Protein AF-A0A8J5JXL2-F1 (afdb_monomer_lite)

Sequence (135 aa):
MSYTCHDDLCVNSCWRALWPEVINDFAGFPTVDKDVQQIVRLVHQVGGEGFDNLQEEEVQEELLGHAGEEPAELIDEQRHEDEDEEEEGEVEKVPALTVTNLNRCLLASRALMDIFFDVDPIQSESTSREGWSSS

Radius of gyration: 27.27 Å; chains: 1; bounding box: 46×70×60 Å

Foldseek 3Di:
DDDPDPPVVVVLVVVCVVCVPPRDPCPDDPDCLVVLVVVLVVLCVVDDVPSVPDDSVNVCCVVCVCVPPDVVVVVVVVVVVPDDDDDPDDPPPDDDPDPVVVVVVVVVVVVVVVVCCVVPCVNVVVVVVVVPPDD

Structure (mmCIF, N/CA/C/O backbone):
data_AF-A0A8J5JXL2-F1
#
_entry.id   AF-A0A8J5JXL2-F1
#
loop_
_atom_site.group_PDB
_atom_site.id
_atom_site.type_symbol
_atom_site.label_atom_id
_atom_site.label_alt_id
_atom_site.label_comp_id
_atom_site.label_asym_id
_atom_site.label_entity_id
_atom_site.label_seq_id
_atom_site.pdbx_PDB_ins_code
_atom_site.Cartn_x
_atom_site.Cartn_y
_atom_site.Cartn_z
_atom_site.occupancy
_atom_site.B_iso_or_equiv
_atom_site.auth_seq_id
_atom_site.auth_comp_id
_atom_site.auth_asym_id
_atom_site.auth_atom_id
_atom_site.pdbx_PDB_model_num
ATOM 1 N N . MET A 1 1 ? -11.022 22.653 -25.927 1.00 38.34 1 MET A N 1
ATOM 2 C CA . MET A 1 1 ? -11.278 21.332 -25.317 1.00 38.34 1 MET A CA 1
ATOM 3 C C . MET A 1 1 ? -10.131 21.065 -24.369 1.00 38.34 1 MET A C 1
ATOM 5 O O . MET A 1 1 ? -9.084 20.603 -24.796 1.00 38.34 1 MET A O 1
ATOM 9 N N . SER A 1 2 ? -10.279 21.515 -23.131 1.00 39.41 2 SER A N 1
ATOM 10 C CA . SER A 1 2 ? -9.284 21.373 -22.073 1.00 39.41 2 SER A CA 1
ATOM 11 C C . SER A 1 2 ? -9.664 20.146 -21.253 1.00 39.41 2 SER A C 1
ATOM 13 O O . SER A 1 2 ? -10.686 20.155 -20.575 1.00 39.41 2 SER A O 1
ATOM 15 N N . TYR A 1 3 ? -8.878 19.078 -21.369 1.00 46.22 3 TYR A N 1
ATOM 16 C CA . TYR A 1 3 ? -9.000 17.913 -20.503 1.00 46.22 3 TYR A CA 1
ATOM 17 C C . TYR A 1 3 ? -8.215 18.214 -19.230 1.00 46.22 3 TYR A C 1
ATOM 19 O O . TYR A 1 3 ? -6.992 18.116 -19.213 1.00 46.22 3 TYR A O 1
ATOM 27 N N . THR A 1 4 ? -8.903 18.642 -18.179 1.00 49.03 4 THR A N 1
ATOM 28 C CA . THR A 1 4 ? -8.335 18.639 -16.830 1.00 49.03 4 THR A CA 1
ATOM 29 C C . THR A 1 4 ? -8.525 17.235 -16.274 1.00 49.03 4 THR A C 1
ATOM 31 O O . THR A 1 4 ? -9.596 16.896 -15.771 1.00 49.03 4 THR A O 1
ATOM 34 N N . CYS A 1 5 ? -7.513 16.388 -16.456 1.00 45.81 5 CYS A N 1
ATOM 35 C CA . CYS A 1 5 ? -7.440 15.104 -15.777 1.00 45.81 5 CYS A CA 1
ATOM 36 C C . CYS A 1 5 ? -7.106 15.379 -14.309 1.00 45.81 5 CYS A C 1
ATOM 38 O O . CYS A 1 5 ? -6.117 16.051 -14.045 1.00 45.81 5 CYS A O 1
ATOM 40 N N . HIS A 1 6 ? -7.933 14.907 -13.377 1.00 53.66 6 HIS A N 1
ATOM 41 C CA . HIS A 1 6 ? -7.508 14.788 -11.980 1.00 53.66 6 HIS A CA 1
ATOM 42 C C . HIS A 1 6 ? -6.352 13.776 -11.951 1.00 53.66 6 HIS A C 1
ATOM 44 O O . HIS A 1 6 ? -6.434 12.746 -12.632 1.00 53.66 6 HIS A O 1
ATOM 50 N N . ASP A 1 7 ? -5.258 14.116 -11.274 1.00 55.28 7 ASP A N 1
ATOM 51 C CA . ASP A 1 7 ? -3.924 13.534 -11.473 1.00 55.28 7 ASP A CA 1
ATOM 52 C C . ASP A 1 7 ? -3.861 11.994 -11.349 1.00 55.28 7 ASP A C 1
ATOM 54 O O . ASP A 1 7 ? -3.115 11.346 -12.090 1.00 55.28 7 ASP A O 1
ATOM 58 N N . ASP A 1 8 ? -4.742 11.377 -10.557 1.00 54.03 8 ASP A N 1
ATOM 59 C CA . ASP A 1 8 ? -4.786 9.918 -10.362 1.00 54.03 8 ASP A CA 1
ATOM 60 C C . ASP A 1 8 ? -5.245 9.131 -11.600 1.00 54.03 8 ASP A C 1
ATOM 62 O O . ASP A 1 8 ? -4.729 8.052 -11.913 1.00 54.03 8 ASP A O 1
ATOM 66 N N . LEU A 1 9 ? -6.192 9.681 -12.366 1.00 56.06 9 LEU A N 1
ATOM 67 C CA . LEU A 1 9 ? -6.738 9.020 -13.558 1.00 56.06 9 LEU A CA 1
ATOM 68 C C . LEU A 1 9 ? -5.716 8.969 -14.702 1.00 56.06 9 LEU A C 1
ATOM 70 O O . LEU A 1 9 ? -5.753 8.050 -15.527 1.00 56.06 9 LEU A O 1
ATOM 74 N N . CYS A 1 10 ? -4.789 9.930 -14.753 1.00 64.88 10 CYS A N 1
ATOM 75 C CA . CYS A 1 10 ? -3.800 10.027 -15.826 1.00 64.88 10 CYS A CA 1
ATOM 76 C C . CYS A 1 10 ? -2.691 8.989 -15.642 1.00 64.88 10 CYS A C 1
ATOM 78 O O . CYS A 1 10 ? -2.312 8.298 -16.592 1.00 64.88 10 CYS A O 1
ATOM 80 N N . VAL A 1 11 ? -2.210 8.842 -14.405 1.00 71.12 11 VAL A N 1
ATOM 81 C CA . VAL A 1 11 ? -1.131 7.915 -14.054 1.00 71.12 11 VAL A CA 1
ATOM 82 C C . VAL A 1 11 ? -1.597 6.475 -14.243 1.00 71.12 11 VAL A C 1
ATOM 84 O O . VAL A 1 11 ? -0.958 5.726 -14.984 1.00 71.12 11 VAL A O 1
ATOM 87 N N . ASN A 1 12 ? -2.757 6.104 -13.691 1.00 72.44 12 ASN A N 1
ATOM 88 C CA . ASN A 1 12 ? -3.292 4.750 -13.852 1.00 72.44 12 ASN A CA 1
ATOM 89 C C . ASN A 1 12 ? -3.571 4.402 -15.322 1.00 72.44 12 ASN A C 1
ATOM 91 O O . ASN A 1 12 ? -3.290 3.287 -15.757 1.00 72.44 12 ASN A O 1
ATOM 95 N N . SER A 1 13 ? -4.045 5.359 -16.126 1.00 76.25 13 SER A N 1
ATOM 96 C CA . SER A 1 13 ? -4.246 5.144 -17.567 1.00 76.25 13 SER A CA 1
ATOM 97 C C . SER A 1 13 ? -2.929 4.912 -18.317 1.00 76.25 13 SER A C 1
ATOM 99 O O . SER A 1 13 ? -2.858 4.028 -19.174 1.00 76.25 13 SER A O 1
ATOM 101 N N . CYS A 1 14 ? -1.872 5.659 -17.980 1.00 78.62 14 CYS A N 1
ATOM 102 C CA . CYS A 1 14 ? -0.536 5.451 -18.543 1.00 78.62 14 CYS A CA 1
ATOM 103 C C . CYS A 1 14 ? 0.026 4.073 -18.168 1.00 78.62 14 CYS A C 1
ATOM 105 O O . CYS A 1 14 ? 0.533 3.354 -19.031 1.00 78.62 14 CYS A O 1
ATOM 107 N N . TRP A 1 15 ? -0.104 3.675 -16.900 1.00 82.12 15 TRP A N 1
ATOM 108 C CA . TRP A 1 15 ? 0.355 2.367 -16.434 1.00 82.12 15 TRP A CA 1
ATOM 109 C C . TRP A 1 15 ? -0.458 1.218 -17.016 1.00 82.12 15 TRP A C 1
ATOM 111 O O . TRP A 1 15 ? 0.114 0.185 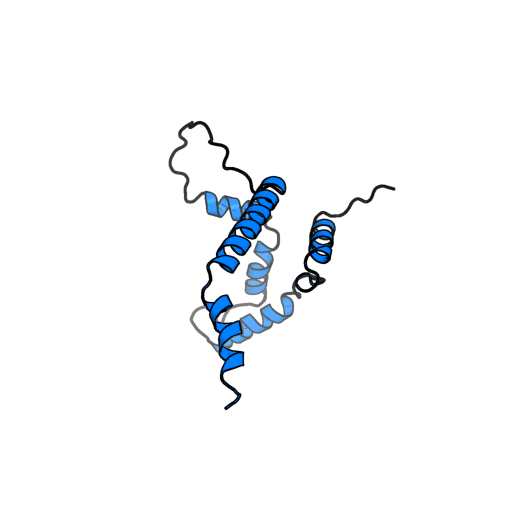-17.351 1.00 82.12 15 TRP A O 1
ATOM 121 N N . ARG A 1 16 ? -1.764 1.399 -17.224 1.00 84.69 16 ARG A N 1
ATOM 122 C CA . ARG A 1 16 ? -2.631 0.375 -17.821 1.00 84.69 16 ARG A CA 1
ATOM 123 C C . ARG A 1 16 ? -2.209 0.017 -19.245 1.00 84.69 16 ARG A C 1
ATOM 125 O O . ARG A 1 16 ? -2.360 -1.132 -19.644 1.00 84.69 16 ARG A O 1
ATOM 132 N N . ALA A 1 17 ? -1.649 0.966 -19.998 1.00 82.38 17 ALA A N 1
ATOM 133 C CA . ALA A 1 17 ? -1.108 0.702 -21.331 1.00 82.38 17 ALA A CA 1
ATOM 134 C C . ALA A 1 17 ? 0.184 -0.136 -21.303 1.00 82.38 17 ALA A C 1
ATOM 136 O O . ALA A 1 17 ? 0.454 -0.871 -22.251 1.00 82.38 17 ALA A O 1
ATOM 137 N N . LEU A 1 18 ? 0.979 -0.023 -20.235 1.00 83.38 18 LEU A N 1
ATOM 138 C CA . LEU A 1 18 ? 2.251 -0.735 -20.080 1.00 83.38 18 LEU A CA 1
ATOM 139 C C . LEU A 1 18 ? 2.081 -2.088 -19.384 1.00 83.38 18 LEU A C 1
ATOM 141 O O . LEU A 1 18 ? 2.771 -3.041 -19.736 1.00 83.38 18 LEU A O 1
ATOM 145 N N . TRP A 1 19 ? 1.173 -2.177 -18.411 1.00 83.69 19 TRP A N 1
ATOM 146 C CA . TRP A 1 19 ? 0.968 -3.373 -17.600 1.00 83.69 19 TRP A CA 1
ATOM 147 C C . TRP A 1 19 ? -0.508 -3.561 -17.205 1.00 83.69 19 TRP A C 1
ATOM 149 O O . TRP A 1 19 ? -0.897 -3.357 -16.051 1.00 83.69 19 TRP A O 1
ATOM 159 N N . PRO A 1 20 ? -1.362 -3.969 -18.159 1.00 82.31 20 P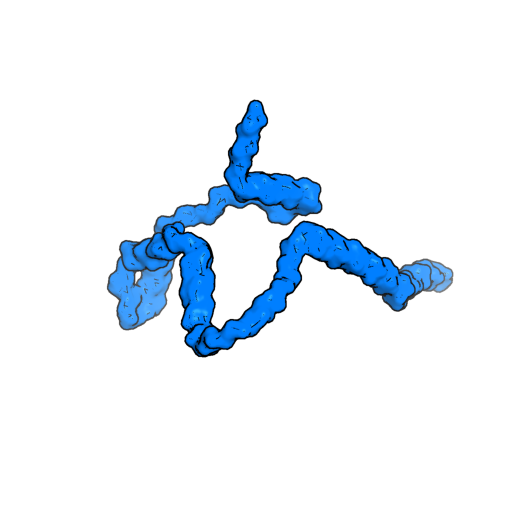RO A N 1
ATOM 160 C CA . PRO A 1 20 ? -2.808 -4.042 -17.947 1.00 82.31 20 PRO A CA 1
ATOM 161 C C . PRO A 1 20 ? -3.222 -5.082 -16.900 1.00 82.31 20 PRO A C 1
ATOM 163 O O . PRO A 1 20 ? -4.268 -4.935 -16.283 1.00 82.31 20 PRO A O 1
ATOM 166 N N . GLU A 1 21 ? -2.406 -6.115 -16.682 1.00 83.12 21 GLU A N 1
ATOM 167 C CA . GLU A 1 21 ? -2.690 -7.189 -15.722 1.00 83.12 21 GLU A CA 1
ATOM 168 C C . GLU A 1 21 ? -2.579 -6.739 -14.256 1.00 83.12 21 GLU A C 1
ATOM 170 O O . GLU A 1 21 ? -3.185 -7.355 -13.384 1.00 83.12 21 GLU A O 1
ATOM 175 N N . VAL A 1 22 ? -1.825 -5.668 -13.981 1.00 79.69 22 VAL A N 1
ATOM 176 C CA . VAL A 1 22 ? -1.585 -5.156 -12.619 1.00 79.69 22 VAL A CA 1
ATOM 177 C C . VAL A 1 22 ? -2.503 -3.981 -12.284 1.00 79.69 22 VAL A C 1
ATOM 179 O O . VAL A 1 22 ? -2.846 -3.774 -11.121 1.00 79.69 22 VAL A O 1
ATOM 182 N N . ILE A 1 23 ? -2.948 -3.228 -13.294 1.00 80.81 23 ILE A N 1
ATOM 183 C CA . ILE A 1 23 ? -3.792 -2.047 -13.093 1.00 80.81 23 ILE A CA 1
ATOM 184 C C . ILE A 1 23 ? -5.269 -2.441 -13.043 1.00 80.81 23 ILE A C 1
ATOM 186 O O . ILE A 1 23 ? -5.956 -2.554 -14.067 1.00 80.81 23 ILE A O 1
ATOM 190 N N . ASN A 1 24 ? -5.774 -2.598 -11.823 1.00 75.62 24 ASN A N 1
ATOM 191 C CA . ASN A 1 24 ? -7.197 -2.751 -11.555 1.00 75.62 24 ASN A CA 1
ATOM 192 C C . ASN A 1 24 ? -7.911 -1.386 -11.508 1.00 75.62 24 ASN A C 1
ATOM 194 O O . ASN A 1 24 ? -7.301 -0.344 -11.272 1.00 75.62 24 ASN A O 1
ATOM 198 N N . ASP A 1 25 ? -9.222 -1.391 -11.766 1.00 73.38 25 ASP A N 1
ATOM 199 C CA . ASP A 1 25 ? -10.075 -0.227 -11.506 1.00 73.38 25 ASP A CA 1
ATOM 200 C C . ASP A 1 25 ? -10.307 -0.130 -10.000 1.00 73.38 25 ASP A C 1
ATOM 202 O O . ASP A 1 25 ? -11.349 -0.539 -9.484 1.00 73.38 25 ASP A O 1
ATOM 206 N N . PHE A 1 26 ? -9.287 0.342 -9.284 1.00 76.75 26 PHE A N 1
ATOM 207 C CA . PHE A 1 26 ? -9.372 0.564 -7.852 1.00 76.75 26 PHE A CA 1
ATOM 208 C C . PHE A 1 26 ? -10.490 1.571 -7.563 1.00 76.75 26 PHE A C 1
ATOM 210 O O . PHE A 1 26 ? -10.378 2.756 -7.868 1.00 76.75 26 PHE A O 1
ATOM 217 N N . ALA A 1 27 ? -11.588 1.080 -6.992 1.00 70.94 27 ALA A N 1
ATOM 218 C CA . ALA A 1 27 ? -12.772 1.874 -6.673 1.00 70.94 27 ALA A CA 1
ATOM 219 C C . ALA A 1 27 ? -12.720 2.478 -5.256 1.00 70.94 27 ALA A C 1
ATOM 221 O O . ALA A 1 27 ? -13.736 2.962 -4.762 1.00 70.94 27 ALA A O 1
ATOM 222 N N . GLY A 1 28 ? -11.553 2.434 -4.606 1.00 69.88 28 GLY A N 1
ATOM 223 C CA . GLY A 1 28 ? -11.385 2.791 -3.202 1.00 69.88 28 GLY A CA 1
ATOM 224 C C . GLY A 1 28 ? -11.483 1.589 -2.263 1.00 69.88 28 GLY A C 1
ATOM 225 O O . GLY A 1 28 ? -11.735 0.453 -2.676 1.00 69.88 28 GLY A O 1
ATOM 226 N N . PHE A 1 29 ? -11.270 1.858 -0.978 1.00 71.94 29 PHE A N 1
ATOM 227 C CA . PHE A 1 29 ? -11.485 0.887 0.087 1.00 71.94 29 PHE A CA 1
ATOM 228 C C . PHE A 1 29 ? -12.971 0.854 0.486 1.00 71.94 29 PHE A C 1
ATOM 230 O O . PHE A 1 29 ? -13.644 1.887 0.428 1.00 71.94 29 PHE A O 1
ATOM 237 N N . PRO A 1 30 ? -13.517 -0.318 0.860 1.00 69.75 30 PRO A N 1
ATOM 238 C CA . PRO A 1 30 ? -14.871 -0.408 1.400 1.00 69.75 30 PRO A CA 1
ATOM 239 C C . PRO A 1 30 ? -15.015 0.438 2.674 1.00 69.75 30 PRO A C 1
ATOM 241 O O . PRO A 1 30 ? -14.037 0.678 3.378 1.00 69.75 30 PRO A O 1
ATOM 244 N N . THR A 1 31 ? -16.236 0.897 2.973 1.00 70.19 31 THR A N 1
ATOM 245 C CA . THR A 1 31 ? -16.474 1.690 4.186 1.00 70.19 31 THR A CA 1
ATOM 246 C C . THR A 1 31 ? -16.232 0.849 5.437 1.00 70.19 31 THR A C 1
ATOM 248 O O . THR A 1 31 ? -16.619 -0.319 5.515 1.00 70.19 31 THR A O 1
ATOM 251 N N . VAL A 1 32 ? -15.599 1.479 6.424 1.00 72.50 32 VAL A N 1
ATOM 252 C CA . VAL A 1 32 ? -15.126 0.859 7.670 1.00 72.50 32 VAL A CA 1
ATOM 253 C C . VAL A 1 32 ? -16.265 0.477 8.632 1.00 72.50 32 VAL A C 1
ATOM 255 O O . VAL A 1 32 ? -16.048 -0.278 9.574 1.00 72.50 32 VAL A O 1
ATOM 258 N N . ASP A 1 33 ? -17.509 0.901 8.379 1.00 73.44 33 ASP A N 1
ATOM 259 C CA . ASP A 1 33 ? -18.648 0.718 9.299 1.00 73.44 33 ASP A CA 1
ATOM 260 C C . ASP A 1 33 ? -18.862 -0.743 9.739 1.00 73.44 33 ASP A C 1
ATOM 262 O O . ASP A 1 33 ? -19.191 -1.031 10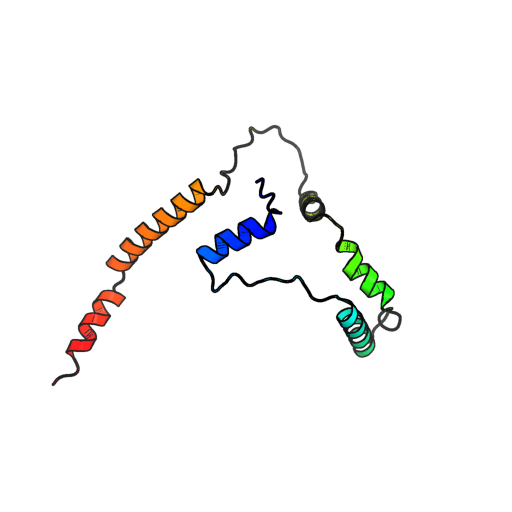.890 1.00 73.44 33 ASP A O 1
ATOM 266 N N . LYS A 1 34 ? -18.674 -1.701 8.820 1.00 76.12 34 LYS A N 1
ATOM 267 C CA . LYS A 1 34 ? -18.815 -3.135 9.131 1.00 76.12 34 LYS A CA 1
ATOM 268 C C . LYS A 1 34 ? -17.630 -3.688 9.918 1.00 76.12 34 LYS A C 1
ATOM 270 O O . LYS A 1 34 ? -17.806 -4.637 10.688 1.00 76.12 34 LYS A O 1
ATOM 275 N N . ASP A 1 35 ? -16.459 -3.096 9.730 1.00 83.19 35 ASP A N 1
ATOM 276 C CA . ASP A 1 35 ? -15.218 -3.512 10.364 1.00 83.19 35 ASP A CA 1
ATOM 277 C C . ASP A 1 35 ? -15.180 -3.034 11.819 1.00 83.19 35 ASP A C 1
ATOM 279 O O . ASP A 1 35 ? -14.819 -3.821 12.691 1.00 83.19 35 ASP A O 1
ATOM 283 N N . VAL A 1 36 ? -15.696 -1.834 12.117 1.00 87.88 36 VAL A N 1
ATOM 284 C CA . VAL A 1 36 ? -15.850 -1.304 13.492 1.00 87.88 36 VAL A CA 1
ATOM 285 C C . VAL A 1 36 ? -16.626 -2.279 14.378 1.00 87.88 36 VAL A C 1
ATOM 287 O O . VAL A 1 36 ? -16.138 -2.715 15.422 1.00 87.88 36 VAL A O 1
ATOM 290 N N . GLN A 1 37 ? -17.804 -2.714 13.922 1.00 88.25 37 GLN A N 1
ATOM 291 C CA . GLN A 1 37 ? -18.627 -3.673 14.666 1.00 88.25 37 GLN A CA 1
ATOM 292 C C . GLN A 1 37 ? -17.923 -5.017 14.860 1.00 88.25 37 GLN A C 1
ATOM 294 O O . GLN A 1 37 ? -18.130 -5.709 15.859 1.00 88.25 37 GLN A O 1
ATOM 299 N N . GLN A 1 38 ? -17.118 -5.442 13.887 1.00 90.38 38 GLN A N 1
ATOM 300 C CA . GLN A 1 38 ? -16.359 -6.679 13.998 1.00 90.38 38 GLN A CA 1
ATOM 301 C C . GLN A 1 38 ? -15.206 -6.551 14.995 1.00 90.38 38 GLN A C 1
ATOM 303 O O . GLN A 1 38 ? -15.019 -7.469 15.792 1.00 90.38 38 GLN A O 1
ATOM 308 N N . ILE A 1 39 ? -14.490 -5.430 14.988 1.00 89.31 39 ILE A N 1
ATOM 309 C CA . ILE A 1 39 ? -13.399 -5.128 15.917 1.00 89.31 39 ILE A CA 1
ATOM 310 C C . ILE A 1 39 ? -13.925 -5.113 17.353 1.00 89.31 39 ILE A C 1
ATOM 312 O O . ILE A 1 39 ? -13.429 -5.881 18.174 1.00 89.31 39 ILE A O 1
ATOM 316 N N . VAL A 1 40 ? -14.987 -4.352 17.638 1.00 91.12 40 VAL A N 1
ATOM 317 C CA . VAL A 1 40 ? -15.583 -4.279 18.985 1.00 91.12 40 VAL A CA 1
ATOM 318 C C . VAL A 1 40 ? -16.038 -5.655 19.471 1.00 91.12 40 VAL A C 1
ATOM 320 O O . VAL A 1 40 ? -15.756 -6.049 20.602 1.00 91.12 40 VAL A O 1
ATOM 323 N N . ARG A 1 41 ? -16.684 -6.451 18.607 1.00 92.12 41 ARG A N 1
ATOM 324 C CA . ARG A 1 41 ? -17.064 -7.832 18.959 1.00 92.12 41 ARG A CA 1
ATOM 325 C C . ARG A 1 41 ? -15.858 -8.702 19.304 1.00 92.12 41 ARG A C 1
ATOM 327 O O . ARG A 1 41 ? -15.935 -9.473 20.256 1.00 92.12 41 ARG A O 1
ATOM 334 N N . LEU A 1 42 ? -14.778 -8.613 18.530 1.00 92.38 42 LEU A N 1
ATOM 335 C CA . LEU A 1 42 ? -13.570 -9.403 18.764 1.00 92.38 42 LEU A CA 1
ATOM 336 C C . LEU A 1 42 ? -12.860 -8.969 20.048 1.00 92.38 42 LEU A C 1
ATOM 338 O O . LEU A 1 42 ? -12.450 -9.830 20.822 1.00 92.38 42 LEU A O 1
ATOM 342 N N . VAL A 1 43 ? -12.771 -7.666 20.309 1.00 91.62 43 VAL A N 1
ATOM 343 C CA . VAL A 1 43 ? -12.167 -7.119 21.530 1.00 91.62 43 VAL A CA 1
ATOM 344 C C . VAL A 1 43 ? -12.938 -7.577 22.771 1.00 91.62 43 VAL A C 1
ATOM 346 O O . VAL A 1 43 ? -12.334 -8.132 23.689 1.00 91.62 43 VAL A O 1
ATOM 349 N N . HIS A 1 44 ? -14.271 -7.484 22.753 1.00 91.56 44 HIS A N 1
ATOM 350 C CA . HIS A 1 44 ? -15.117 -8.014 23.828 1.00 91.56 44 HIS A CA 1
ATOM 351 C C . HIS A 1 44 ? -15.012 -9.537 23.988 1.00 91.56 44 HIS A C 1
ATOM 353 O O . HIS A 1 44 ? -15.155 -10.061 25.090 1.00 91.56 44 HIS A O 1
ATOM 359 N N . GLN A 1 45 ? -14.774 -10.273 22.899 1.00 92.12 45 GLN A N 1
ATOM 360 C CA . GLN A 1 45 ? -14.603 -11.724 22.954 1.00 92.12 45 GLN A CA 1
ATOM 361 C C . GLN A 1 45 ? -13.254 -12.132 23.560 1.00 92.12 45 GLN A C 1
ATOM 363 O O . GLN A 1 45 ? -13.182 -13.153 24.247 1.00 92.12 45 GLN A O 1
ATOM 368 N N . VAL A 1 46 ? -12.190 -11.374 23.283 1.00 91.38 46 VAL A N 1
ATOM 369 C CA . VAL A 1 46 ? -10.868 -11.587 23.888 1.00 91.38 46 VAL A CA 1
ATOM 370 C C . VAL A 1 46 ? -10.907 -11.217 25.373 1.00 91.38 46 VAL A C 1
ATOM 372 O O . VAL A 1 46 ? -10.375 -11.968 26.194 1.00 91.38 46 VAL A O 1
ATOM 375 N N . GLY A 1 47 ? -11.592 -10.119 25.710 1.00 86.31 47 GLY A N 1
ATOM 376 C CA . GLY A 1 47 ? -11.693 -9.589 27.067 1.00 86.31 47 GLY A CA 1
ATOM 377 C C . GLY A 1 47 ? -10.358 -9.050 27.592 1.00 86.31 47 GLY A C 1
ATOM 378 O O . GLY A 1 47 ? -9.298 -9.248 26.998 1.00 86.31 47 GLY A O 1
ATOM 379 N N . GLY A 1 48 ? -10.397 -8.347 28.720 1.00 83.88 48 GLY A N 1
ATOM 380 C CA . GLY A 1 48 ? -9.212 -7.724 29.314 1.00 83.88 48 GLY A CA 1
ATOM 381 C C . GLY A 1 48 ? -9.547 -6.398 29.979 1.00 83.88 48 GLY A C 1
ATOM 382 O O . GLY A 1 48 ? -10.589 -5.801 29.711 1.00 83.88 48 GLY A O 1
ATOM 383 N N . GLU A 1 49 ? -8.669 -5.931 30.865 1.00 85.12 49 GLU A N 1
ATOM 384 C CA . GLU A 1 49 ? -8.850 -4.626 31.501 1.00 85.12 49 GLU A CA 1
ATOM 385 C C . GLU A 1 49 ? -8.889 -3.528 30.425 1.00 85.12 49 GLU A C 1
ATOM 387 O O . GLU A 1 49 ? -7.962 -3.401 29.628 1.00 85.12 49 GLU A O 1
ATOM 392 N N . GLY A 1 50 ? -9.992 -2.778 30.371 1.00 79.31 50 GLY A N 1
ATOM 393 C CA . GLY A 1 50 ? -10.222 -1.722 29.379 1.00 79.31 50 GLY A CA 1
ATOM 394 C C . GLY A 1 50 ? -10.909 -2.166 28.082 1.00 79.31 50 GLY A C 1
ATOM 395 O O . GLY A 1 50 ? -11.398 -1.313 27.352 1.00 79.31 50 GLY A O 1
ATOM 396 N N . PHE A 1 51 ? -11.023 -3.469 27.804 1.00 85.75 51 PHE A N 1
ATOM 397 C CA . PHE A 1 51 ? -11.666 -3.972 26.580 1.00 85.75 51 PHE A CA 1
ATOM 398 C C . PHE A 1 51 ? -13.179 -4.125 26.703 1.00 85.75 51 PHE A C 1
ATOM 400 O O . PHE A 1 51 ? -13.876 -3.939 25.715 1.00 85.75 51 PHE A O 1
ATOM 407 N N . ASP A 1 52 ? -13.696 -4.387 27.906 1.00 84.62 52 ASP A N 1
ATOM 408 C CA . ASP A 1 52 ? -15.138 -4.547 28.170 1.00 84.62 52 ASP A CA 1
ATOM 409 C C . ASP A 1 52 ? -15.945 -3.245 28.011 1.00 84.62 52 ASP A C 1
ATOM 411 O O . ASP A 1 52 ? -17.176 -3.261 27.972 1.00 84.62 52 ASP A O 1
ATOM 415 N N . ASN A 1 53 ? -15.247 -2.111 27.970 1.00 87.50 53 ASN A N 1
ATOM 416 C CA . ASN A 1 53 ? -15.825 -0.778 27.874 1.00 87.50 53 ASN A CA 1
ATOM 417 C C . ASN A 1 53 ? -15.640 -0.142 26.493 1.00 87.50 53 ASN A C 1
ATOM 419 O O . ASN A 1 53 ? -16.164 0.952 26.299 1.00 87.50 53 ASN A O 1
ATOM 423 N N . LEU A 1 54 ? -14.932 -0.807 25.571 1.00 89.81 54 LEU A N 1
ATOM 424 C CA . LEU A 1 54 ? -14.598 -0.252 24.263 1.00 89.81 54 LEU A CA 1
ATOM 425 C C . LEU A 1 54 ? -15.868 -0.050 23.425 1.00 89.81 54 LEU A C 1
ATOM 427 O O . LEU A 1 54 ? -16.617 -1.000 23.166 1.00 89.81 54 LEU A O 1
ATOM 431 N N . GLN A 1 55 ? -16.110 1.184 22.986 1.00 91.00 55 GLN A N 1
ATOM 432 C CA . GLN A 1 55 ? -17.300 1.530 22.202 1.00 91.00 55 GLN A CA 1
ATOM 433 C C . GLN A 1 55 ? -16.999 1.608 20.703 1.00 91.00 55 GLN A C 1
ATOM 435 O O . GLN A 1 55 ? -15.884 1.903 20.281 1.00 91.00 55 GLN A O 1
ATOM 440 N N . GLU A 1 56 ? -18.019 1.359 19.874 1.00 89.38 56 GLU A N 1
ATOM 441 C CA . GLU A 1 56 ? -17.909 1.499 18.411 1.00 89.38 56 GLU A CA 1
ATOM 442 C C . GLU A 1 56 ? -17.482 2.918 18.015 1.00 89.38 56 GLU A C 1
ATOM 444 O O . GLU A 1 56 ? -16.709 3.081 17.079 1.00 89.38 56 GLU A O 1
ATOM 449 N N . GLU A 1 57 ? -17.926 3.921 18.773 1.00 87.25 57 GLU A N 1
ATOM 450 C CA . GLU A 1 57 ? -17.596 5.334 18.580 1.00 87.25 57 GLU A CA 1
ATOM 451 C C . GLU A 1 57 ? -16.100 5.617 18.779 1.00 87.25 57 GLU A C 1
ATOM 453 O O . GLU A 1 57 ? -15.518 6.317 17.959 1.00 87.25 57 GLU A O 1
ATOM 458 N N . GLU A 1 58 ? -15.459 5.010 19.783 1.00 86.75 58 GLU A N 1
ATOM 459 C CA . GLU A 1 58 ? -14.015 5.155 20.040 1.00 86.75 58 GLU A CA 1
ATOM 460 C C . GLU A 1 58 ? -13.185 4.518 18.914 1.00 86.75 58 GLU A C 1
ATOM 462 O O . GLU A 1 58 ? -12.227 5.103 18.418 1.00 86.75 58 GLU A O 1
ATOM 467 N N . VAL A 1 59 ? -13.585 3.330 18.447 1.00 88.19 59 VAL A N 1
ATOM 468 C CA . VAL A 1 59 ? -12.916 2.645 17.325 1.00 88.19 59 VAL A CA 1
ATOM 469 C C . VAL A 1 59 ? -13.118 3.405 16.013 1.00 88.19 59 VAL A C 1
ATOM 471 O O . VAL A 1 59 ? -12.222 3.464 15.172 1.00 88.19 59 VAL A O 1
ATOM 474 N N . GLN A 1 60 ? -14.305 3.972 15.817 1.00 87.00 60 GLN A N 1
ATOM 475 C CA . GLN A 1 60 ? -14.625 4.762 14.639 1.00 87.00 60 GLN A CA 1
ATOM 476 C C . GLN A 1 60 ? -13.868 6.095 14.628 1.00 87.00 60 GLN A C 1
ATOM 478 O O . GLN A 1 60 ? -13.400 6.499 13.565 1.00 87.00 60 GLN A O 1
ATOM 483 N N . GLU A 1 61 ? -13.734 6.760 15.778 1.00 85.00 61 GLU A N 1
ATOM 484 C CA . GLU A 1 61 ? -12.928 7.974 15.932 1.00 85.00 61 GLU A CA 1
ATOM 485 C C . GLU A 1 61 ? -11.460 7.701 15.601 1.00 85.00 61 GLU A C 1
ATOM 487 O O . GLU A 1 61 ? -10.884 8.440 14.814 1.00 85.00 61 GLU A O 1
ATOM 492 N N . GLU A 1 62 ? -10.889 6.596 16.080 1.00 82.75 62 GLU A N 1
ATOM 493 C CA . GLU A 1 62 ? -9.500 6.227 15.781 1.00 82.75 62 GLU A CA 1
ATOM 494 C C . GLU A 1 62 ? -9.284 5.922 14.284 1.00 82.75 62 GLU A C 1
ATOM 496 O O . GLU A 1 62 ? -8.324 6.374 13.663 1.00 82.75 62 GLU A O 1
ATOM 501 N N . LEU A 1 63 ? -10.203 5.174 13.660 1.00 80.69 63 LEU A N 1
ATOM 502 C CA . LEU A 1 63 ? -10.078 4.787 12.248 1.00 80.69 63 LEU A CA 1
ATOM 503 C C . LEU A 1 63 ? -10.325 5.947 11.277 1.00 80.69 63 LEU A C 1
ATOM 505 O O . LEU A 1 63 ? -9.804 5.932 10.160 1.00 80.69 63 LEU A O 1
ATOM 509 N N . LEU A 1 64 ? -11.150 6.920 11.665 1.00 76.31 64 LEU A N 1
ATOM 510 C CA . LEU A 1 64 ? -11.502 8.069 10.828 1.00 76.31 64 LEU A CA 1
ATOM 511 C C . LEU A 1 64 ? -10.730 9.339 11.191 1.00 76.31 64 LEU A C 1
ATOM 513 O O . LEU A 1 64 ? -10.664 10.242 10.359 1.00 76.31 64 LEU A O 1
ATOM 517 N N . GLY A 1 65 ? -10.139 9.413 12.383 1.00 70.44 65 GLY A N 1
ATOM 518 C CA . GLY A 1 65 ? -9.364 10.560 12.860 1.00 70.44 65 GLY A CA 1
ATOM 519 C C . GLY A 1 65 ? -8.191 10.882 11.940 1.00 70.44 65 GLY A C 1
ATOM 520 O O . GLY A 1 65 ? -7.962 12.043 11.621 1.00 70.44 65 GLY A O 1
ATOM 521 N N . HIS A 1 66 ? -7.558 9.844 11.391 1.00 63.66 66 HIS A N 1
ATOM 522 C CA . HIS A 1 66 ? -6.448 9.961 10.440 1.00 63.66 66 HIS A CA 1
ATOM 523 C C . HIS A 1 66 ? -6.882 10.009 8.969 1.00 63.66 66 HIS A C 1
ATOM 525 O O . HIS A 1 66 ? -6.055 10.167 8.076 1.00 63.66 66 HIS A O 1
ATOM 531 N N . ALA A 1 67 ? -8.177 9.871 8.667 1.00 62.78 67 ALA A N 1
ATOM 532 C CA . ALA A 1 67 ? -8.652 9.832 7.280 1.00 62.78 67 ALA A CA 1
ATOM 533 C C . ALA A 1 67 ? -8.583 11.201 6.572 1.00 62.78 67 ALA A C 1
ATOM 535 O O . ALA A 1 67 ? -8.799 11.273 5.361 1.00 62.78 67 ALA A O 1
ATOM 536 N N . GLY A 1 68 ? -8.325 12.278 7.324 1.00 57.12 68 GLY A N 1
ATOM 537 C CA . GLY A 1 68 ? -8.213 13.650 6.826 1.00 57.12 68 GLY A CA 1
ATOM 538 C C . GLY A 1 68 ? -6.828 14.283 6.965 1.00 57.12 68 GLY A C 1
ATOM 539 O O . GLY A 1 68 ? -6.668 15.411 6.503 1.00 57.12 68 GLY A O 1
ATOM 540 N N . GLU A 1 69 ? -5.855 13.601 7.575 1.00 58.47 69 GLU A N 1
ATOM 541 C CA . GLU A 1 69 ? -4.464 14.064 7.584 1.00 58.47 69 GLU A CA 1
ATOM 542 C C . GLU A 1 69 ? -3.906 13.928 6.167 1.00 58.47 69 GLU A C 1
ATOM 544 O O . GLU A 1 69 ? -3.951 12.852 5.559 1.00 58.47 69 GLU A O 1
ATOM 549 N N . GLU A 1 70 ? -3.431 15.039 5.593 1.00 57.97 70 GLU A N 1
ATOM 550 C CA . GLU A 1 70 ? -2.755 14.962 4.305 1.00 57.97 70 GLU A CA 1
ATOM 551 C C . GLU A 1 70 ? -1.539 14.043 4.466 1.00 57.97 70 GLU A C 1
ATOM 553 O O . GLU A 1 70 ? -0.785 14.183 5.429 1.00 57.97 70 GLU A O 1
ATOM 558 N N . PRO A 1 71 ? -1.284 13.131 3.513 1.00 59.72 71 PRO A N 1
ATOM 559 C CA . PRO A 1 71 ? -0.161 12.202 3.612 1.00 59.72 71 PRO A CA 1
ATOM 560 C C . PRO A 1 71 ? 1.187 12.920 3.772 1.00 59.72 71 PRO A C 1
ATOM 562 O O . PRO A 1 71 ? 2.142 12.312 4.234 1.00 59.72 71 PRO A O 1
ATOM 565 N N . ALA A 1 72 ? 1.273 14.204 3.409 1.00 59.25 72 ALA A N 1
ATOM 566 C CA . ALA A 1 72 ? 2.440 15.045 3.638 1.00 59.25 72 ALA A CA 1
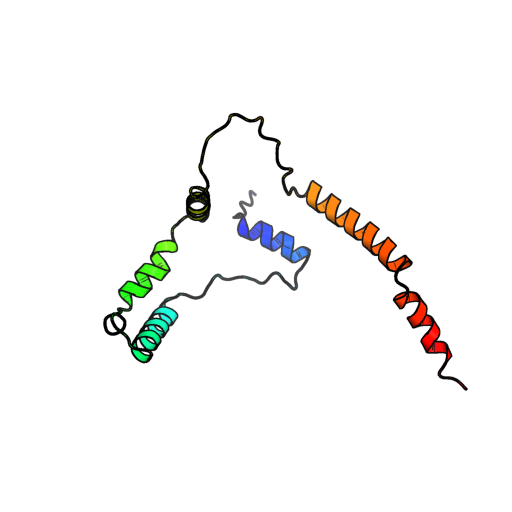ATOM 567 C C . ALA A 1 72 ? 2.702 15.345 5.127 1.00 59.25 72 ALA A C 1
ATOM 569 O O . ALA A 1 72 ? 3.860 15.329 5.532 1.00 59.25 72 ALA A O 1
ATOM 570 N N . GLU A 1 73 ? 1.663 15.572 5.936 1.00 58.22 73 GLU A N 1
ATOM 571 C CA . GLU A 1 73 ? 1.805 15.908 7.363 1.00 58.22 73 GLU A CA 1
ATOM 572 C C . GLU A 1 73 ? 2.297 14.691 8.163 1.00 58.22 73 GLU A C 1
ATOM 574 O O . GLU A 1 73 ? 3.254 14.803 8.926 1.00 58.22 73 GLU A O 1
ATOM 579 N N . LEU A 1 74 ? 1.769 13.498 7.865 1.00 58.72 74 LEU A N 1
ATOM 580 C CA . LEU A 1 74 ? 2.239 12.232 8.447 1.00 58.72 74 LEU A CA 1
ATOM 581 C C . LEU A 1 74 ? 3.705 11.911 8.100 1.00 58.72 74 LEU A C 1
ATOM 583 O O . LEU A 1 74 ? 4.409 11.273 8.880 1.00 58.72 74 LEU A O 1
ATOM 587 N N . ILE A 1 75 ? 4.176 12.329 6.919 1.00 61.16 75 ILE A N 1
ATOM 588 C CA . ILE A 1 75 ? 5.567 12.121 6.489 1.00 61.16 75 ILE A CA 1
ATOM 589 C C . ILE A 1 75 ? 6.518 13.092 7.207 1.00 61.16 75 ILE A C 1
ATOM 591 O O . ILE A 1 75 ? 7.628 12.690 7.560 1.00 61.16 75 ILE A O 1
ATOM 595 N N . ASP A 1 76 ? 6.106 14.342 7.437 1.00 59.22 76 ASP A N 1
ATOM 596 C CA . ASP A 1 76 ? 6.919 15.335 8.154 1.00 59.22 76 ASP A CA 1
ATOM 597 C C . ASP A 1 76 ? 7.017 15.029 9.658 1.00 59.22 76 ASP A C 1
ATOM 599 O O . ASP A 1 76 ? 8.091 15.171 10.245 1.00 59.22 76 ASP A O 1
ATOM 603 N N . GLU A 1 77 ? 5.953 14.517 10.281 1.00 56.59 77 GLU A N 1
ATOM 604 C CA . GLU A 1 77 ? 5.988 14.101 11.692 1.00 56.59 77 GLU A CA 1
ATOM 605 C C . GLU A 1 77 ? 6.948 12.927 11.938 1.00 56.59 77 GLU A C 1
ATOM 607 O O . GLU A 1 77 ? 7.640 12.899 12.954 1.00 56.59 77 GLU A O 1
ATOM 612 N N . GLN A 1 78 ? 7.082 12.003 10.979 1.00 58.16 78 GLN A N 1
ATOM 613 C CA . GLN A 1 78 ? 8.092 10.936 11.033 1.00 58.16 78 GLN A CA 1
ATOM 614 C C . GLN A 1 78 ? 9.523 11.434 10.781 1.00 58.16 78 GLN A C 1
ATOM 616 O O . GLN A 1 78 ? 10.482 10.732 11.099 1.00 58.16 78 GLN A O 1
ATOM 621 N N . ARG A 1 79 ? 9.686 12.626 10.197 1.00 54.16 79 ARG A N 1
ATOM 622 C CA . ARG A 1 79 ? 10.991 13.220 9.880 1.00 54.16 79 ARG A CA 1
ATOM 623 C C . ARG A 1 79 ? 11.577 14.013 11.052 1.00 54.16 79 ARG A C 1
ATOM 625 O O . ARG A 1 79 ? 12.796 14.121 11.154 1.00 54.16 79 ARG A O 1
ATOM 632 N N . HIS A 1 80 ? 10.731 14.533 11.940 1.00 48.62 80 HIS A N 1
ATOM 633 C CA . HIS A 1 80 ? 11.146 15.369 13.071 1.00 48.62 80 HIS A CA 1
ATOM 634 C C . HIS A 1 80 ? 11.797 14.613 14.246 1.00 48.62 80 HIS A C 1
ATOM 636 O O . HIS A 1 80 ? 12.301 15.259 15.162 1.00 48.62 80 HIS A O 1
ATOM 642 N N . GLU A 1 81 ? 11.852 13.275 14.236 1.00 50.53 81 GLU A N 1
ATOM 643 C CA . GLU A 1 81 ? 12.622 12.519 15.244 1.00 50.53 81 GLU A CA 1
ATOM 644 C C . GLU A 1 81 ? 14.146 12.526 14.985 1.00 50.53 81 GLU A C 1
ATOM 646 O O . GLU A 1 81 ? 14.907 12.170 15.883 1.00 50.53 81 GLU A O 1
ATOM 651 N N . ASP A 1 82 ? 14.598 13.004 13.817 1.00 47.41 82 ASP A N 1
ATOM 652 C CA . ASP A 1 82 ? 16.013 13.038 13.404 1.00 47.41 82 ASP A CA 1
ATOM 653 C C . ASP A 1 82 ? 16.590 14.469 13.265 1.00 47.41 82 ASP A C 1
ATOM 655 O O . ASP A 1 82 ? 17.549 14.692 12.523 1.00 47.41 82 ASP A O 1
ATOM 659 N N . GLU A 1 83 ? 16.032 15.473 13.947 1.00 48.81 83 GLU A N 1
ATOM 660 C CA . GLU A 1 83 ? 16.575 16.842 13.912 1.00 48.81 83 GLU A CA 1
ATOM 661 C C . GLU A 1 83 ? 17.507 17.131 15.097 1.00 48.81 83 GLU A C 1
ATOM 663 O O . GLU A 1 83 ? 17.143 17.831 16.040 1.00 48.81 83 GLU A O 1
ATOM 668 N N . ASP A 1 84 ? 18.748 16.645 15.000 1.00 48.25 84 ASP A N 1
ATOM 669 C CA . ASP A 1 84 ? 19.894 17.301 15.637 1.00 48.25 84 ASP A CA 1
ATOM 670 C C . ASP A 1 84 ? 20.748 18.008 14.564 1.00 48.25 84 ASP A C 1
ATOM 672 O O . ASP A 1 84 ? 21.365 17.383 13.703 1.00 48.25 84 ASP A O 1
ATOM 676 N N . GLU A 1 85 ? 20.773 19.337 14.698 1.00 49.62 85 GLU A N 1
ATOM 677 C CA . GLU A 1 85 ? 21.753 20.318 14.209 1.00 49.62 85 GLU A CA 1
ATOM 678 C C . GLU A 1 85 ? 21.851 20.577 12.688 1.00 49.62 85 GLU A C 1
ATOM 680 O O . GLU A 1 85 ? 22.546 19.913 11.921 1.00 49.62 85 GLU A O 1
ATOM 685 N N . GLU A 1 86 ? 21.209 21.680 12.284 1.00 51.47 86 GLU A N 1
ATOM 686 C CA . GLU A 1 86 ? 21.434 22.405 11.033 1.00 51.47 86 GLU A CA 1
ATOM 687 C C . GLU A 1 86 ? 22.919 22.793 10.868 1.00 51.47 86 GLU A C 1
ATOM 689 O O . GLU A 1 86 ? 23.397 23.762 11.462 1.00 51.47 86 GLU A O 1
ATOM 694 N N . GLU A 1 87 ? 23.650 22.087 10.005 1.00 46.03 87 GLU A N 1
ATOM 695 C CA . GLU A 1 87 ? 24.884 22.601 9.408 1.00 46.03 87 GLU A CA 1
ATOM 696 C C . GLU A 1 87 ? 24.587 22.995 7.951 1.00 46.03 87 GLU A C 1
ATOM 698 O O . GLU A 1 87 ? 24.127 22.172 7.156 1.00 46.03 87 GLU A O 1
ATOM 703 N N . GLU A 1 88 ? 24.818 24.269 7.599 1.00 51.62 88 GLU A N 1
ATOM 704 C CA . GLU A 1 88 ? 24.736 24.807 6.231 1.00 51.62 88 GLU A CA 1
ATOM 705 C C . GLU A 1 88 ? 25.784 24.130 5.320 1.00 51.62 88 GLU A C 1
ATOM 707 O O . GLU A 1 88 ? 26.824 24.694 4.978 1.00 51.62 88 GLU A O 1
ATOM 712 N N . GLY A 1 89 ? 25.518 22.886 4.930 1.00 47.38 89 GLY A N 1
ATOM 713 C CA . GLY A 1 89 ? 26.251 22.147 3.914 1.00 47.38 89 GLY A CA 1
ATOM 714 C C . GLY A 1 89 ? 25.588 22.320 2.552 1.00 47.38 89 GLY A C 1
ATOM 715 O O . GLY A 1 89 ? 24.369 22.243 2.420 1.00 47.38 89 GLY A O 1
ATOM 716 N N . GLU A 1 90 ? 26.397 22.553 1.519 1.00 56.81 90 GLU A N 1
ATOM 717 C CA . GLU A 1 90 ? 25.985 22.545 0.115 1.00 56.81 90 GLU A CA 1
ATOM 718 C C . GLU A 1 90 ? 25.154 21.280 -0.171 1.00 56.81 90 GLU A C 1
ATOM 720 O O . GLU A 1 90 ? 25.689 20.174 -0.187 1.00 56.81 90 GLU A O 1
ATOM 725 N N . VAL A 1 91 ? 23.832 21.435 -0.335 1.00 55.50 91 VAL A N 1
ATOM 726 C CA . VAL A 1 91 ? 22.914 20.313 -0.570 1.00 55.50 91 VAL A CA 1
ATOM 727 C C . VAL A 1 91 ? 23.298 19.655 -1.893 1.00 55.50 91 VAL A C 1
ATOM 729 O O . VAL A 1 91 ? 22.923 20.124 -2.974 1.00 55.50 91 VAL A O 1
ATOM 732 N N . GLU A 1 92 ? 24.061 18.565 -1.816 1.00 60.62 92 GLU A N 1
ATOM 733 C CA . GLU A 1 92 ? 24.303 17.674 -2.940 1.00 60.62 92 GLU A CA 1
ATOM 734 C C . GLU A 1 92 ? 22.930 17.217 -3.438 1.00 60.62 92 GLU A C 1
ATOM 736 O O . GLU A 1 92 ? 22.202 16.506 -2.745 1.00 60.62 92 GLU A O 1
ATOM 741 N N . LYS A 1 93 ? 22.519 17.704 -4.617 1.00 63.62 93 LYS A N 1
ATOM 742 C CA . LYS A 1 93 ? 21.230 17.343 -5.211 1.00 63.62 93 LYS A CA 1
ATOM 743 C C . LYS A 1 93 ? 21.196 15.835 -5.408 1.00 63.62 93 LYS A C 1
ATOM 745 O O . LYS A 1 93 ? 21.715 15.333 -6.407 1.00 63.62 93 LYS A O 1
ATOM 750 N N . VAL A 1 94 ? 20.542 15.140 -4.482 1.00 71.94 94 VAL A N 1
ATOM 751 C CA . VAL A 1 94 ? 20.271 13.711 -4.588 1.00 71.94 94 VAL A CA 1
ATOM 752 C C . VAL A 1 94 ? 19.592 13.485 -5.942 1.00 71.94 94 VAL A C 1
ATOM 754 O O . VAL A 1 94 ? 18.583 14.138 -6.240 1.00 71.94 94 VAL A O 1
ATOM 757 N N . PRO A 1 95 ? 20.160 12.646 -6.825 1.00 69.94 95 PRO A N 1
ATOM 758 C CA . PRO A 1 95 ? 19.635 12.490 -8.169 1.00 69.94 95 PRO A CA 1
ATOM 759 C C . PRO A 1 95 ? 18.203 11.951 -8.111 1.00 69.94 95 PRO A C 1
ATOM 761 O O . PRO A 1 95 ? 17.962 10.815 -7.714 1.00 69.94 95 PRO A O 1
ATOM 764 N N . ALA A 1 96 ? 17.249 12.785 -8.527 1.00 80.56 96 ALA A N 1
ATOM 765 C CA . ALA A 1 96 ? 15.832 12.452 -8.487 1.00 80.56 96 ALA A CA 1
ATOM 766 C C . ALA A 1 96 ? 15.490 11.290 -9.434 1.00 80.56 96 ALA A C 1
ATOM 768 O O . ALA A 1 96 ? 16.048 11.163 -10.537 1.00 80.56 96 ALA A O 1
ATOM 769 N N . LEU A 1 97 ? 14.508 10.480 -9.034 1.00 82.19 97 LEU A N 1
ATOM 770 C CA . LEU A 1 97 ? 13.933 9.411 -9.847 1.00 82.19 97 LEU A CA 1
ATOM 771 C C . LEU A 1 97 ? 13.051 9.998 -10.963 1.00 82.19 97 LEU A C 1
ATOM 773 O O . LEU A 1 97 ? 11.827 9.949 -10.935 1.00 82.19 97 LEU A O 1
ATOM 777 N N . THR A 1 98 ? 13.689 10.607 -11.957 1.00 91.38 98 THR A N 1
ATOM 778 C CA . THR A 1 98 ? 13.013 11.147 -13.141 1.00 91.38 98 THR A CA 1
ATOM 779 C C . THR A 1 98 ? 12.733 10.045 -14.159 1.00 91.38 98 THR A C 1
ATOM 781 O O . THR A 1 98 ? 13.461 9.054 -14.225 1.00 91.38 98 THR A O 1
ATOM 784 N N . VAL A 1 99 ? 11.742 10.248 -15.035 1.00 88.50 99 VAL A N 1
ATOM 785 C CA . VAL A 1 99 ? 11.455 9.341 -16.167 1.00 88.50 99 VAL A CA 1
ATOM 786 C C . VAL A 1 99 ? 12.702 9.095 -17.022 1.00 88.50 99 VAL A C 1
ATOM 788 O O . VAL A 1 99 ? 12.949 7.974 -17.461 1.00 88.50 99 VAL A O 1
ATOM 791 N N . THR A 1 100 ? 13.532 10.121 -17.214 1.00 88.19 100 THR A N 1
ATOM 792 C CA . THR A 1 100 ? 14.804 10.004 -17.935 1.00 88.19 100 THR A CA 1
ATOM 793 C C . THR A 1 100 ? 15.780 9.072 -17.218 1.00 88.19 100 THR A C 1
ATOM 795 O O . THR A 1 100 ? 16.384 8.214 -17.861 1.00 88.19 100 THR A O 1
ATOM 798 N N . ASN A 1 101 ? 15.928 9.198 -15.896 1.00 86.12 101 ASN A N 1
ATOM 799 C CA . ASN A 1 101 ? 16.803 8.322 -15.112 1.00 86.12 101 ASN A CA 1
ATOM 800 C C . ASN A 1 101 ? 16.262 6.887 -15.059 1.00 86.12 101 ASN A C 1
ATOM 802 O O . ASN A 1 101 ? 17.030 5.948 -15.256 1.00 86.12 101 ASN A O 1
ATOM 806 N N . LEU A 1 102 ? 14.946 6.715 -14.909 1.00 92.38 102 LEU A N 1
ATOM 807 C CA . LEU A 1 102 ? 14.290 5.408 -14.957 1.00 92.38 102 LEU A CA 1
ATOM 808 C C . LEU A 1 102 ? 14.516 4.715 -16.309 1.00 92.38 102 LEU A C 1
ATOM 810 O O . LEU A 1 102 ? 14.923 3.557 -16.350 1.00 92.38 102 LEU A O 1
ATOM 814 N N . ASN A 1 103 ? 14.317 5.428 -17.421 1.00 93.81 103 ASN A N 1
ATOM 815 C CA . ASN A 1 103 ? 14.537 4.893 -18.765 1.00 93.81 103 ASN A CA 1
ATOM 816 C C . ASN A 1 103 ? 15.998 4.452 -18.956 1.00 93.81 103 ASN A C 1
ATOM 818 O O . ASN A 1 103 ? 16.258 3.344 -19.423 1.00 93.81 103 ASN A O 1
ATOM 822 N N . ARG A 1 104 ? 16.957 5.265 -18.496 1.00 92.06 104 ARG A N 1
ATOM 823 C CA . ARG A 1 104 ? 18.381 4.894 -18.504 1.00 92.06 104 ARG A CA 1
ATOM 824 C C . ARG A 1 104 ? 18.647 3.611 -17.711 1.00 92.06 104 ARG A C 1
ATOM 826 O O . ARG A 1 104 ? 19.366 2.749 -18.215 1.00 92.06 104 ARG A O 1
ATOM 833 N N . CYS A 1 105 ? 18.057 3.456 -16.525 1.00 92.69 105 CYS A N 1
ATOM 834 C CA . CYS A 1 105 ? 18.177 2.232 -15.727 1.00 92.69 105 CYS A CA 1
ATOM 835 C C . CYS A 1 105 ? 17.586 1.013 -16.448 1.00 92.69 105 CYS A C 1
ATOM 837 O O . CYS A 1 105 ? 18.223 -0.037 -16.492 1.00 92.69 105 CYS A O 1
ATOM 839 N N . LEU A 1 106 ? 16.407 1.150 -17.061 1.00 94.88 106 LEU A N 1
ATOM 840 C CA . LEU A 1 106 ? 15.758 0.056 -17.788 1.00 94.88 106 LEU A CA 1
ATOM 841 C C . LEU A 1 106 ? 16.570 -0.375 -19.018 1.00 94.88 106 LEU A C 1
ATOM 843 O O . LEU A 1 106 ? 16.767 -1.570 -19.234 1.00 94.88 106 LEU A O 1
ATOM 847 N N . LEU A 1 107 ? 17.120 0.570 -19.784 1.00 95.19 107 LEU A N 1
ATOM 848 C CA . LEU A 1 107 ? 18.011 0.252 -20.904 1.00 95.19 107 LEU A CA 1
ATOM 849 C C . LEU A 1 107 ? 19.290 -0.455 -20.439 1.00 95.19 107 LEU A C 1
ATOM 851 O O . LEU A 1 107 ? 19.700 -1.438 -21.055 1.00 95.19 107 LEU A O 1
ATOM 855 N N . ALA A 1 108 ? 19.889 0.003 -19.336 1.00 95.62 108 ALA A N 1
ATOM 856 C CA . ALA A 1 108 ? 21.050 -0.657 -18.745 1.00 95.62 108 ALA A CA 1
ATOM 857 C C . ALA A 1 108 ? 20.713 -2.082 -18.276 1.00 95.62 108 ALA A C 1
ATOM 859 O O . ALA A 1 108 ? 21.481 -3.009 -18.529 1.00 95.62 108 ALA A O 1
ATOM 860 N N . SER A 1 109 ? 19.540 -2.280 -17.665 1.00 94.75 109 SER A N 1
ATOM 861 C CA . SER A 1 109 ? 19.082 -3.604 -17.234 1.00 94.75 109 SER A CA 1
ATOM 862 C C . SER A 1 109 ? 18.920 -4.572 -18.406 1.00 94.75 109 SER A C 1
ATOM 864 O O . SER A 1 109 ? 19.316 -5.728 -18.299 1.00 94.75 109 SER A O 1
ATOM 866 N N . ARG A 1 110 ? 18.428 -4.094 -19.557 1.00 90.75 110 ARG A N 1
ATOM 867 C CA . ARG A 1 110 ? 18.314 -4.907 -20.772 1.00 90.75 110 ARG A CA 1
ATOM 868 C C . ARG A 1 110 ? 19.677 -5.374 -21.271 1.00 90.75 110 ARG A C 1
ATOM 870 O O . ARG A 1 110 ? 19.846 -6.558 -21.525 1.00 90.75 110 ARG A O 1
ATOM 877 N N . ALA A 1 111 ? 20.647 -4.465 -21.348 1.00 93.12 111 ALA A N 1
ATOM 878 C CA . ALA A 1 111 ? 22.002 -4.818 -21.762 1.00 93.12 111 ALA A CA 1
ATOM 879 C C . ALA A 1 111 ? 22.654 -5.831 -20.803 1.00 93.12 111 ALA A C 1
ATOM 881 O O . ALA A 1 111 ? 23.347 -6.742 -21.244 1.00 93.12 111 ALA A O 1
ATOM 882 N N . LEU A 1 112 ? 22.410 -5.701 -19.494 1.00 92.88 112 LEU A N 1
ATOM 883 C CA . LEU A 1 112 ? 22.877 -6.676 -18.507 1.00 92.88 112 LEU A CA 1
ATOM 884 C C . LEU A 1 112 ? 22.209 -8.041 -18.685 1.00 92.88 112 LEU A C 1
ATOM 886 O O . LEU A 1 112 ? 22.897 -9.053 -18.614 1.00 92.88 112 LEU A O 1
ATOM 890 N N . MET A 1 113 ? 20.897 -8.079 -18.935 1.00 90.81 113 MET A N 1
ATOM 891 C CA . MET A 1 113 ? 20.182 -9.331 -19.199 1.00 90.81 113 MET A CA 1
ATOM 892 C C . MET A 1 113 ? 20.721 -10.051 -20.436 1.00 90.81 113 MET A C 1
ATOM 894 O O . MET A 1 113 ? 20.890 -11.263 -20.373 1.00 90.81 113 MET A O 1
ATOM 898 N N . ASP A 1 114 ? 21.053 -9.325 -21.507 1.00 89.56 114 ASP A N 1
ATOM 899 C CA . ASP A 1 114 ? 21.661 -9.917 -22.706 1.00 89.56 114 ASP A CA 1
ATOM 900 C C . ASP A 1 114 ? 23.023 -10.566 -22.374 1.00 89.56 114 ASP A C 1
ATOM 902 O O . ASP A 1 114 ? 23.288 -11.700 -22.765 1.00 89.56 114 ASP A O 1
ATOM 906 N N . ILE A 1 115 ? 23.857 -9.903 -21.560 1.00 88.62 115 ILE A N 1
ATOM 907 C CA . ILE A 1 115 ? 25.140 -10.468 -21.098 1.00 88.62 115 ILE A CA 1
ATOM 908 C C . ILE A 1 115 ? 24.917 -11.707 -20.225 1.00 88.62 115 ILE A C 1
ATOM 910 O O . ILE A 1 115 ? 25.614 -12.708 -20.384 1.00 88.62 115 ILE A O 1
ATOM 914 N N . PHE A 1 116 ? 23.967 -11.656 -19.289 1.00 87.12 116 PHE A N 1
ATOM 915 C CA . PHE A 1 116 ? 23.657 -12.811 -18.447 1.00 87.12 116 PHE A CA 1
ATOM 916 C C . PHE A 1 116 ? 23.136 -13.985 -19.270 1.00 87.12 116 PHE A C 1
ATOM 918 O O . PHE A 1 116 ? 23.504 -15.118 -18.981 1.00 87.12 116 PHE A O 1
ATOM 925 N N . PHE A 1 117 ? 22.344 -13.724 -20.308 1.00 83.62 117 PHE A N 1
ATOM 926 C CA . PHE A 1 117 ? 21.842 -14.757 -21.205 1.00 83.62 117 PHE A CA 1
ATOM 927 C C . PHE A 1 117 ? 22.977 -15.491 -21.931 1.00 83.62 117 PHE A C 1
ATOM 929 O O . PHE A 1 117 ? 22.954 -16.717 -22.018 1.00 83.62 117 PHE A O 1
ATOM 936 N N . ASP A 1 118 ? 23.995 -14.761 -22.392 1.00 80.69 118 ASP A N 1
ATOM 937 C CA . ASP A 1 118 ? 25.150 -15.341 -23.087 1.00 80.69 118 ASP A CA 1
ATOM 938 C C . ASP A 1 118 ? 26.101 -16.109 -22.152 1.00 80.69 118 ASP A C 1
ATOM 940 O O . ASP A 1 118 ? 26.806 -17.024 -22.585 1.00 80.69 118 ASP A O 1
ATOM 944 N N . VAL A 1 119 ? 26.153 -15.728 -20.872 1.00 81.88 119 VAL A N 1
ATOM 945 C CA . VAL A 1 119 ? 27.089 -16.287 -19.883 1.00 81.88 119 VAL A CA 1
ATOM 946 C C . VAL A 1 119 ? 26.454 -17.396 -19.033 1.00 81.88 119 VAL A C 1
ATOM 948 O O . VAL A 1 119 ? 27.191 -18.173 -18.422 1.00 81.88 119 VAL A O 1
ATOM 951 N N . ASP A 1 120 ? 25.122 -17.514 -18.995 1.00 81.12 120 ASP A N 1
ATOM 952 C CA . ASP A 1 120 ? 24.418 -18.544 -18.225 1.00 81.12 120 ASP A CA 1
ATOM 953 C C . ASP A 1 120 ? 24.617 -19.953 -18.837 1.00 81.12 120 ASP A C 1
ATOM 955 O O . ASP A 1 120 ? 24.068 -20.266 -19.901 1.00 81.12 120 ASP A O 1
ATOM 959 N N . PRO A 1 121 ? 25.349 -20.863 -18.161 1.00 68.75 121 PRO A N 1
ATOM 960 C CA . PRO A 1 121 ? 25.606 -22.213 -18.661 1.00 68.75 121 PRO A CA 1
ATOM 961 C C . PRO A 1 121 ? 24.332 -23.053 -18.830 1.00 68.75 121 PRO A C 1
ATOM 963 O O . PRO A 1 121 ? 24.328 -24.001 -19.624 1.00 68.75 121 PRO A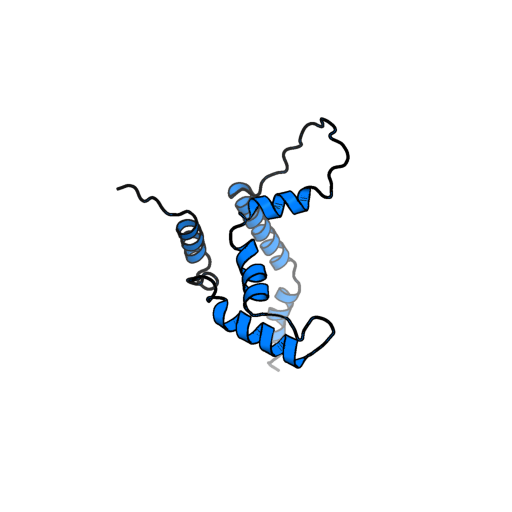 O 1
ATOM 966 N N . ILE A 1 122 ? 23.250 -22.719 -18.116 1.00 65.19 122 ILE A N 1
ATOM 967 C CA . ILE A 1 122 ? 21.985 -23.471 -18.115 1.00 65.19 122 ILE A CA 1
ATOM 968 C C . ILE A 1 122 ? 21.309 -23.423 -19.501 1.00 65.19 122 ILE A C 1
ATOM 970 O O . ILE A 1 122 ? 20.668 -24.396 -19.920 1.00 65.19 122 ILE A O 1
ATOM 974 N N . GLN A 1 123 ? 21.526 -22.347 -20.268 1.00 60.44 123 GLN A N 1
ATOM 975 C CA . GLN A 1 123 ? 21.068 -22.231 -21.660 1.00 60.44 123 GLN A CA 1
ATOM 976 C C . GLN A 1 123 ? 21.774 -23.247 -22.578 1.00 60.44 123 GLN A C 1
ATOM 978 O O . GLN A 1 123 ? 21.144 -23.873 -23.434 1.00 60.44 123 GLN A O 1
ATOM 983 N N . SER A 1 124 ? 23.076 -23.474 -22.371 1.00 57.03 124 SER A N 1
ATOM 984 C CA . SER A 1 124 ? 23.871 -24.400 -23.191 1.00 57.03 124 SER A CA 1
ATOM 985 C C . SER A 1 124 ? 23.572 -25.881 -22.909 1.00 57.03 124 SER A C 1
ATOM 987 O O . SER A 1 124 ? 23.619 -26.706 -23.820 1.00 57.03 124 SER A O 1
ATOM 989 N N . GLU A 1 125 ? 23.197 -26.234 -21.674 1.00 55.91 125 GLU A N 1
ATOM 990 C CA . GLU A 1 125 ? 22.900 -27.626 -21.301 1.00 55.91 125 GLU A CA 1
ATOM 991 C C . GLU A 1 125 ? 21.520 -28.092 -21.805 1.00 55.91 125 GLU A C 1
ATOM 993 O O . GLU A 1 125 ? 21.331 -29.266 -22.143 1.00 55.91 125 GLU A O 1
ATOM 998 N N . SER A 1 126 ? 20.572 -27.160 -21.934 1.00 53.06 126 SER A N 1
ATOM 999 C CA . SER A 1 126 ? 19.199 -27.437 -22.379 1.00 53.06 126 SER A CA 1
ATOM 1000 C C . SER A 1 126 ? 19.128 -27.927 -23.832 1.00 53.06 126 SER A C 1
ATOM 1002 O O . SER A 1 126 ? 18.302 -28.773 -24.154 1.00 53.06 126 SER A O 1
ATOM 1004 N N . THR A 1 127 ? 20.044 -27.485 -24.699 1.00 50.94 127 THR A N 1
ATOM 1005 C CA . THR A 1 127 ? 20.124 -27.964 -26.094 1.00 50.94 127 THR A CA 1
ATOM 1006 C C . THR A 1 127 ? 20.846 -29.311 -26.238 1.00 50.94 127 THR A C 1
ATOM 1008 O O . THR A 1 127 ? 20.667 -30.000 -27.240 1.00 50.94 127 THR A O 1
ATOM 1011 N N . SER A 1 128 ? 21.627 -29.733 -25.236 1.00 51.16 128 SER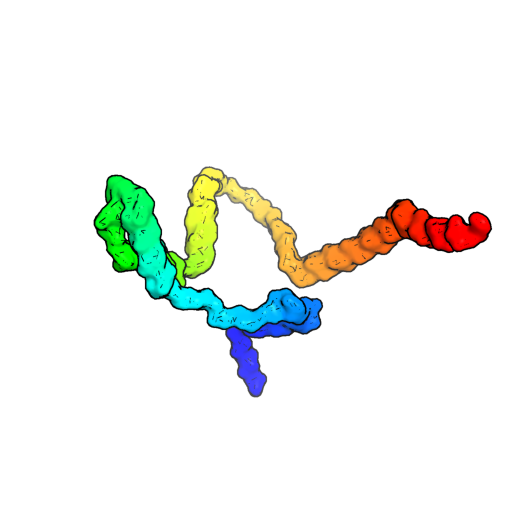 A N 1
ATOM 1012 C CA . SER A 1 128 ? 22.384 -30.996 -25.265 1.00 51.16 128 SER A CA 1
ATOM 1013 C C . SER A 1 128 ? 21.577 -32.188 -24.726 1.00 51.16 128 SER A C 1
ATOM 1015 O O . SER A 1 128 ? 21.718 -33.317 -25.207 1.00 51.16 128 SER A O 1
ATOM 1017 N N . ARG A 1 129 ? 20.662 -31.954 -23.771 1.00 47.00 129 ARG A N 1
ATOM 1018 C CA . ARG A 1 129 ? 19.835 -33.019 -23.163 1.00 47.00 129 ARG A CA 1
ATOM 1019 C C . ARG A 1 129 ? 18.775 -33.606 -24.104 1.00 47.00 129 ARG A C 1
ATOM 1021 O O . ARG A 1 129 ? 18.308 -34.712 -23.844 1.00 47.00 129 ARG A O 1
ATOM 1028 N N . GLU A 1 130 ? 18.458 -32.950 -25.221 1.00 51.97 130 GLU A N 1
ATOM 1029 C CA . GLU A 1 130 ? 17.557 -33.508 -26.245 1.00 51.97 130 GLU A CA 1
ATOM 1030 C C . GLU A 1 130 ? 18.250 -34.527 -27.175 1.00 51.97 130 GLU A C 1
ATOM 1032 O O . GLU A 1 130 ? 17.583 -35.272 -27.889 1.00 51.97 130 GLU A O 1
ATOM 1037 N N . GLY A 1 131 ? 19.586 -34.635 -27.132 1.00 51.75 131 GLY A N 1
ATOM 1038 C CA . GLY A 1 131 ? 20.357 -35.560 -27.975 1.00 51.75 131 GLY A CA 1
ATOM 1039 C C . GLY A 1 131 ? 20.539 -36.979 -27.418 1.00 51.75 131 GLY A C 1
ATOM 1040 O O . GLY A 1 131 ? 21.055 -37.839 -28.124 1.00 51.75 131 GLY A O 1
ATOM 1041 N N . TRP A 1 132 ? 20.153 -37.246 -26.164 1.00 49.47 132 TRP A N 1
ATOM 1042 C CA . TRP A 1 132 ? 20.442 -38.525 -25.486 1.00 49.47 132 TRP A CA 1
ATOM 1043 C C . TRP A 1 132 ? 19.214 -39.439 -25.341 1.00 49.47 132 TRP A C 1
ATOM 1045 O O . TRP A 1 132 ? 19.302 -40.497 -24.725 1.00 49.47 132 TRP A O 1
ATOM 1055 N N . SER A 1 133 ? 18.073 -39.081 -25.942 1.00 54.81 133 SER A N 1
ATOM 1056 C CA . SER A 1 133 ? 16.855 -39.910 -25.944 1.00 54.81 133 SER A CA 1
ATOM 1057 C C . SER A 1 133 ? 16.660 -40.699 -27.248 1.00 54.81 133 SER A C 1
ATOM 1059 O O . SER A 1 133 ? 15.542 -40.896 -27.720 1.00 54.81 133 SER A O 1
ATOM 1061 N N . SER A 1 134 ? 17.749 -41.142 -27.879 1.00 50.03 134 SER A N 1
ATOM 1062 C CA . SER A 1 134 ? 17.696 -42.074 -29.014 1.00 50.03 134 SER A CA 1
ATOM 1063 C C . SER A 1 134 ? 18.978 -42.900 -29.123 1.00 50.03 134 SER A C 1
ATOM 1065 O O . SER A 1 134 ? 19.859 -42.585 -29.921 1.00 50.03 134 SER A O 1
ATOM 1067 N N . SER A 1 135 ? 19.080 -43.963 -28.323 1.00 47.41 135 SER A N 1
ATOM 1068 C CA . SER A 1 135 ? 19.716 -45.250 -28.671 1.00 47.41 135 SER A CA 1
ATOM 1069 C C . SER A 1 135 ? 19.401 -46.294 -27.609 1.00 47.41 135 SER A C 1
ATOM 1071 O O . SER A 1 135 ? 19.476 -45.945 -26.412 1.00 47.41 135 SER A O 1
#

Organism: Homarus americanus (NCBI:txid6706)

Secondary structure (DSSP, 8-state):
------HHHHHHHHHHHH-TTT------PPPTHHHHHHHHHHHHHH--TTTTT--HHHHHHHHHHGGGS-HHHHHHHTTGGG----------------HHHHHHHHHHHHHHHHHHHHH-HHHHHHHHGGGSS--

pLDDT: mean 72.36, std 16.24, range [38.34, 95.62]